Protein AF-A0A6L8FY34-F1 (afdb_monomer)

Foldseek 3Di:
DQDPVNVVVVVVVVVVVVVVVVVVLVPDDPLLNVLQVVLLVQLVVQLVVVVVVLVVCVVVVVDDDDDPVVSVVSSVVSSVVSSVVSVVVVD

Structure (mmCIF, N/CA/C/O backbone):
data_AF-A0A6L8FY34-F1
#
_entry.id   AF-A0A6L8FY34-F1
#
loop_
_atom_site.group_PDB
_atom_site.id
_atom_site.type_symbol
_atom_site.label_atom_id
_atom_site.label_alt_id
_atom_site.label_comp_id
_atom_site.label_asym_id
_atom_site.label_entity_id
_atom_site.label_seq_id
_atom_site.pdbx_PDB_ins_code
_atom_site.Cartn_x
_atom_site.Cartn_y
_atom_si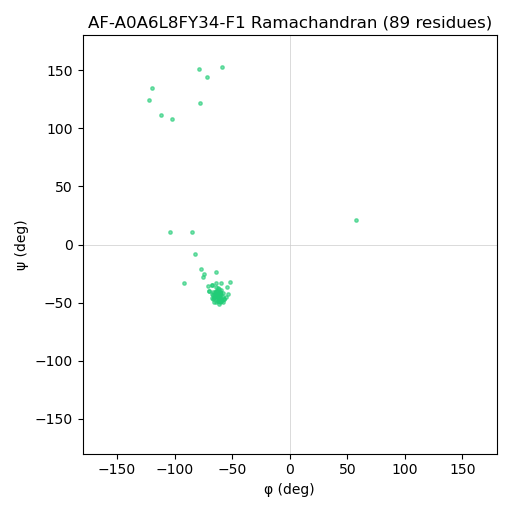te.Cartn_z
_atom_site.occupancy
_atom_site.B_iso_or_equiv
_atom_site.auth_seq_id
_atom_site.auth_comp_id
_atom_site.auth_asym_id
_atom_site.auth_atom_id
_atom_site.pdbx_PDB_model_num
ATOM 1 N N . MET A 1 1 ? -0.248 6.431 -29.439 1.00 54.94 1 MET A N 1
ATOM 2 C CA . MET A 1 1 ? 0.870 7.141 -28.781 1.00 54.94 1 MET A CA 1
ATOM 3 C C . MET A 1 1 ? 0.353 7.719 -27.479 1.00 54.94 1 MET A C 1
ATOM 5 O O . MET A 1 1 ? -0.606 8.480 -27.517 1.00 54.94 1 MET A O 1
ATOM 9 N N . ILE A 1 2 ? 0.914 7.318 -26.341 1.00 76.12 2 ILE A N 1
ATOM 10 C CA . ILE A 1 2 ? 0.571 7.921 -25.048 1.00 76.12 2 ILE A CA 1
ATOM 11 C C . ILE A 1 2 ? 1.322 9.254 -24.975 1.00 76.12 2 ILE A C 1
ATOM 13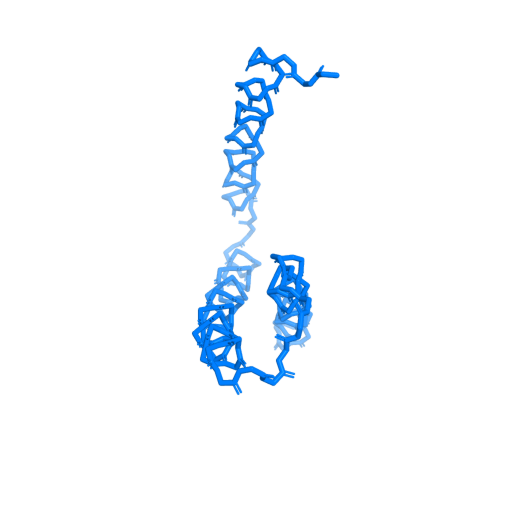 O O . ILE A 1 2 ? 2.538 9.283 -25.137 1.00 76.12 2 ILE A O 1
ATOM 17 N N . SER A 1 3 ? 0.600 10.363 -24.809 1.00 90.50 3 SER A N 1
ATOM 18 C CA . SER A 1 3 ? 1.219 11.685 -24.663 1.00 90.50 3 SER A CA 1
ATOM 19 C C . SER A 1 3 ? 1.896 11.795 -23.296 1.00 90.50 3 SER A C 1
ATOM 21 O O . SER A 1 3 ? 1.350 11.305 -22.307 1.00 90.50 3 SER A O 1
ATOM 23 N N . ALA A 1 4 ? 3.035 12.485 -23.202 1.00 87.88 4 ALA A N 1
ATOM 24 C CA . ALA A 1 4 ? 3.689 12.776 -21.921 1.00 87.88 4 ALA A CA 1
ATOM 25 C C . ALA A 1 4 ? 2.721 13.427 -20.911 1.00 87.88 4 ALA A C 1
ATOM 27 O O . ALA A 1 4 ? 2.772 13.139 -19.718 1.00 87.88 4 ALA A O 1
ATOM 28 N N . ILE A 1 5 ? 1.761 14.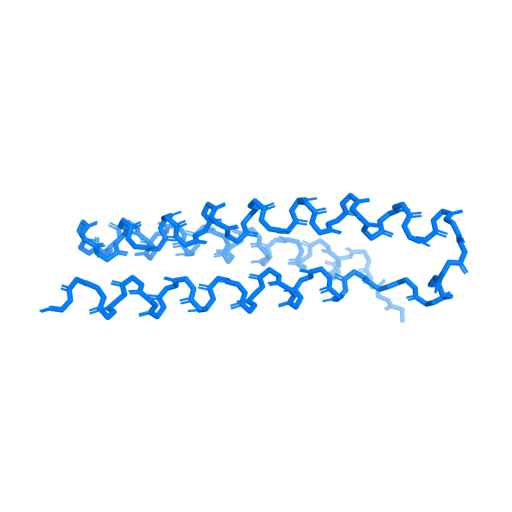219 -21.406 1.00 91.00 5 ILE A N 1
ATOM 29 C CA . ILE A 1 5 ? 0.678 14.812 -20.608 1.00 91.00 5 ILE A CA 1
ATOM 30 C C . ILE A 1 5 ? -0.183 13.728 -19.942 1.00 91.00 5 ILE A C 1
ATOM 32 O O . ILE A 1 5 ? -0.535 13.856 -18.774 1.00 91.00 5 ILE A O 1
ATOM 36 N N . ALA A 1 6 ? -0.497 12.642 -20.652 1.00 93.25 6 ALA A N 1
ATOM 37 C CA . ALA A 1 6 ? -1.293 11.541 -20.114 1.00 93.25 6 ALA A CA 1
ATOM 38 C C . ALA A 1 6 ? -0.547 10.776 -19.007 1.00 93.25 6 ALA A C 1
ATOM 40 O O . ALA A 1 6 ? -1.171 10.369 -18.030 1.00 93.25 6 ALA A O 1
ATOM 41 N N . ILE A 1 7 ? 0.779 10.635 -19.118 1.00 92.38 7 ILE A N 1
ATOM 42 C CA . ILE A 1 7 ? 1.617 10.010 -18.080 1.00 92.38 7 ILE A CA 1
ATOM 43 C C . ILE A 1 7 ? 1.627 10.875 -16.814 1.00 92.38 7 ILE A C 1
ATOM 45 O O . ILE A 1 7 ? 1.399 10.370 -15.717 1.00 92.38 7 ILE A O 1
ATOM 49 N N . VAL A 1 8 ? 1.824 12.189 -16.963 1.00 92.69 8 VAL A N 1
ATOM 50 C CA . VAL A 1 8 ? 1.810 13.134 -15.833 1.00 92.69 8 VAL A CA 1
ATOM 51 C C . VAL A 1 8 ? 0.437 13.171 -15.159 1.00 92.69 8 VAL A C 1
ATOM 53 O O . VAL A 1 8 ? 0.354 13.136 -13.932 1.00 92.69 8 VAL A O 1
ATOM 56 N N . LEU A 1 9 ? -0.646 13.187 -15.941 1.00 94.75 9 LEU A N 1
ATOM 57 C CA . LEU A 1 9 ? -2.007 13.116 -15.408 1.00 94.75 9 LEU A CA 1
ATOM 58 C C . LEU A 1 9 ? -2.253 11.809 -14.651 1.00 94.75 9 LEU A C 1
ATOM 60 O O . LEU A 1 9 ? -2.803 11.844 -13.553 1.00 94.75 9 LEU A O 1
ATOM 64 N N . ASN A 1 10 ? -1.820 10.668 -15.194 1.00 94.31 10 ASN A N 1
ATOM 65 C CA . ASN A 1 10 ? -1.947 9.377 -14.521 1.00 94.31 10 ASN A CA 1
ATOM 66 C C . ASN A 1 10 ? -1.204 9.366 -13.175 1.00 94.31 10 ASN A C 1
ATOM 68 O O . ASN A 1 10 ? -1.791 8.994 -12.159 1.00 94.31 10 ASN A O 1
ATOM 72 N N . ALA A 1 11 ? 0.035 9.863 -13.144 1.00 92.56 11 ALA A N 1
ATOM 73 C CA . ALA A 1 11 ? 0.806 9.991 -11.911 1.00 92.56 11 ALA A CA 1
ATOM 74 C C . ALA A 1 11 ? 0.111 10.912 -10.890 1.00 92.56 11 ALA A C 1
ATOM 76 O O . ALA A 1 11 ? 0.010 10.566 -9.712 1.00 92.56 11 ALA A O 1
ATOM 77 N N . GLY A 1 12 ? -0.437 12.048 -11.337 1.00 95.94 12 GLY A N 1
ATOM 78 C CA . GLY A 1 12 ? -1.205 12.965 -10.490 1.00 95.94 12 GLY A CA 1
ATOM 79 C C . GLY A 1 12 ? -2.463 12.324 -9.892 1.00 95.94 12 GLY A C 1
ATOM 80 O O . GLY A 1 12 ? -2.723 12.471 -8.697 1.00 95.94 12 GLY A O 1
ATOM 81 N N . ILE A 1 13 ? -3.210 11.554 -10.690 1.00 96.38 13 ILE A N 1
ATOM 82 C CA . ILE A 1 13 ? -4.367 10.777 -10.217 1.00 96.38 13 ILE A CA 1
ATOM 83 C C . ILE A 1 13 ? -3.920 9.722 -9.199 1.00 96.38 13 ILE A C 1
ATOM 85 O O . ILE A 1 13 ? -4.559 9.580 -8.157 1.00 96.38 13 ILE A O 1
ATOM 89 N N . GLY A 1 14 ? -2.804 9.032 -9.449 1.00 93.94 14 GLY A N 1
ATOM 90 C CA . GLY A 1 14 ? -2.216 8.069 -8.516 1.00 93.94 14 GLY A CA 1
ATOM 91 C C . GLY A 1 14 ? -1.903 8.686 -7.151 1.00 93.94 14 GLY A C 1
ATOM 92 O O . GLY A 1 14 ? -2.309 8.149 -6.120 1.00 93.94 14 GLY A O 1
ATOM 93 N N . ILE A 1 15 ? -1.276 9.866 -7.127 1.00 95.81 15 ILE A N 1
ATOM 94 C CA . ILE A 1 15 ? -1.024 10.617 -5.885 1.00 95.81 15 ILE A CA 1
ATOM 95 C C . ILE A 1 15 ? -2.346 10.984 -5.195 1.00 95.81 15 ILE A C 1
ATOM 97 O O . ILE A 1 15 ? -2.489 10.808 -3.983 1.00 95.81 15 ILE A O 1
ATOM 101 N N . GLY A 1 16 ? -3.340 11.445 -5.960 1.00 96.88 16 GLY A N 1
ATOM 102 C CA . GLY A 1 16 ? -4.680 11.735 -5.449 1.00 96.88 16 GLY A CA 1
ATOM 103 C C . GLY A 1 16 ? -5.346 10.520 -4.793 1.00 96.88 16 GLY A C 1
ATOM 104 O O . GLY A 1 16 ? -5.919 10.648 -3.707 1.00 96.88 16 GLY A O 1
ATOM 105 N N . MET A 1 17 ? -5.218 9.334 -5.397 1.00 96.62 17 MET A N 1
ATOM 106 C CA . MET A 1 17 ? -5.716 8.079 -4.826 1.00 96.62 17 MET A CA 1
ATOM 107 C C . MET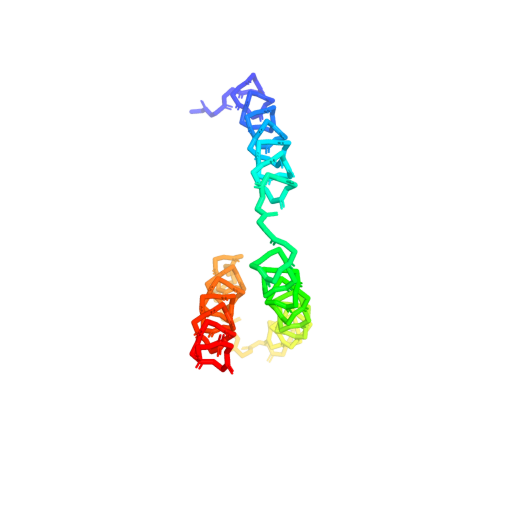 A 1 17 ? -5.038 7.754 -3.494 1.00 96.62 17 MET A C 1
ATOM 109 O O . MET A 1 17 ? -5.737 7.451 -2.528 1.00 96.62 17 MET A O 1
ATOM 113 N N . ILE A 1 18 ? -3.711 7.895 -3.401 1.00 95.31 18 ILE A N 1
ATOM 114 C CA . ILE A 1 18 ? -2.962 7.666 -2.154 1.00 95.31 18 ILE A CA 1
ATOM 115 C C . ILE A 1 18 ? -3.459 8.607 -1.048 1.00 95.31 18 ILE A C 1
ATOM 117 O O . ILE A 1 18 ? -3.775 8.164 0.056 1.00 95.31 18 ILE A O 1
ATOM 121 N N . LEU A 1 19 ? -3.591 9.904 -1.339 1.00 96.00 19 LEU A N 1
ATOM 122 C CA . LEU A 1 19 ? -4.085 10.889 -0.371 1.00 96.00 19 LEU A CA 1
ATOM 123 C C . LEU A 1 19 ? -5.534 10.615 0.050 1.00 96.00 19 LEU A C 1
ATOM 125 O O . LEU A 1 19 ? -5.901 10.830 1.207 1.00 96.00 19 LEU A O 1
ATOM 129 N N . SER A 1 20 ? -6.375 10.150 -0.873 1.00 96.75 20 SER A N 1
ATOM 130 C CA . SER A 1 20 ? -7.748 9.749 -0.568 1.00 96.75 20 SER A CA 1
ATOM 131 C C . SER A 1 20 ? -7.789 8.523 0.344 1.00 96.75 20 SER A C 1
ATOM 133 O O . SER A 1 20 ? -8.479 8.548 1.362 1.00 96.75 20 SER A O 1
ATOM 135 N N . TYR A 1 21 ? -6.988 7.497 0.048 1.00 94.38 21 TYR A N 1
ATOM 136 C CA . TYR A 1 21 ? -6.874 6.297 0.875 1.00 94.38 21 TYR A CA 1
ATOM 137 C C . TYR A 1 21 ? -6.365 6.618 2.284 1.00 94.38 21 TYR A C 1
ATOM 139 O O . TYR A 1 21 ? -6.941 6.168 3.269 1.00 94.38 21 TYR A O 1
ATOM 147 N N . LEU A 1 22 ? -5.350 7.477 2.408 1.00 94.06 22 LEU A N 1
ATOM 148 C CA . LEU A 1 22 ? -4.842 7.918 3.709 1.00 94.06 22 LEU A CA 1
ATOM 149 C C . LEU A 1 22 ? -5.900 8.667 4.529 1.00 94.06 22 LEU A C 1
ATOM 151 O O . LEU A 1 22 ? -5.961 8.500 5.747 1.00 94.06 22 LEU A O 1
ATOM 155 N N . ARG A 1 23 ? -6.733 9.496 3.888 1.00 95.31 23 ARG A N 1
ATOM 156 C CA . ARG A 1 23 ? -7.862 10.159 4.562 1.00 95.31 23 ARG A CA 1
ATOM 157 C C . ARG A 1 23 ? -8.922 9.154 4.998 1.00 95.31 23 ARG A C 1
ATOM 159 O O . ARG A 1 23 ? -9.366 9.232 6.139 1.00 95.31 23 ARG A O 1
ATOM 166 N N . HIS A 1 24 ? -9.267 8.196 4.139 1.00 94.69 24 HIS A N 1
ATOM 167 C CA . HIS A 1 24 ? -10.190 7.116 4.479 1.00 94.69 24 HIS A CA 1
ATOM 168 C C . HIS A 1 24 ? -9.684 6.319 5.688 1.00 94.69 24 HIS A C 1
ATOM 170 O O . HIS A 1 24 ? -10.392 6.208 6.683 1.00 94.69 24 HIS A O 1
ATOM 176 N N . LEU A 1 25 ? -8.420 5.893 5.674 1.00 93.25 25 LEU A N 1
ATOM 177 C CA . LEU A 1 25 ? -7.802 5.136 6.761 1.00 93.25 25 LEU A CA 1
ATOM 178 C C . LEU A 1 25 ? -7.798 5.895 8.099 1.00 93.25 25 LEU A C 1
ATOM 180 O O . LEU A 1 25 ? -7.922 5.286 9.156 1.00 93.25 25 LEU A O 1
ATOM 184 N N . LYS A 1 26 ? -7.673 7.228 8.065 1.00 92.94 26 LYS A N 1
ATOM 185 C CA . LYS A 1 26 ? -7.764 8.089 9.257 1.00 92.94 26 LYS A CA 1
ATOM 186 C C . LYS A 1 26 ? -9.191 8.267 9.779 1.00 92.94 26 LYS A C 1
ATOM 188 O O . LYS A 1 26 ? -9.343 8.570 10.954 1.00 92.94 26 LYS A O 1
ATOM 193 N N . SER A 1 27 ? -10.201 8.119 8.923 1.00 94.44 27 SER A N 1
ATOM 194 C CA . SER A 1 27 ? -11.616 8.194 9.319 1.00 94.44 27 SER A CA 1
ATOM 195 C C . SER A 1 27 ? -12.168 6.892 9.903 1.00 94.44 27 SER A C 1
ATOM 197 O O . SER A 1 27 ? -13.293 6.883 10.385 1.00 94.44 27 SER A O 1
ATOM 199 N N . MET A 1 28 ? -11.400 5.801 9.840 1.00 94.12 28 MET A N 1
ATOM 200 C CA . MET A 1 28 ? -11.786 4.502 10.388 1.00 94.12 28 MET A CA 1
ATOM 201 C C . MET A 1 28 ? -11.580 4.456 11.903 1.00 94.12 28 MET A C 1
ATOM 203 O O . MET A 1 28 ? -10.653 5.076 12.429 1.00 94.12 28 MET A O 1
ATOM 207 N N . ASP A 1 29 ? -12.391 3.644 12.579 1.00 94.25 29 ASP A N 1
ATOM 208 C CA . ASP A 1 29 ? -12.213 3.340 13.998 1.00 94.25 29 ASP A CA 1
ATOM 209 C C . ASP A 1 29 ? -10.835 2.709 14.261 1.00 94.25 29 ASP A C 1
ATOM 211 O O . ASP A 1 29 ? -10.270 2.031 13.394 1.00 94.25 29 ASP A O 1
ATOM 215 N N . GLU A 1 30 ? -10.292 2.883 15.472 1.00 93.44 30 GLU A N 1
ATOM 216 C CA . GLU A 1 30 ? -8.931 2.436 15.816 1.00 93.44 30 GLU A CA 1
ATOM 217 C C . GLU A 1 30 ? -8.687 0.955 15.508 1.00 93.44 30 GLU A C 1
ATOM 219 O O . GLU A 1 30 ? -7.644 0.602 14.952 1.00 93.44 30 GLU A O 1
ATOM 224 N N . LEU A 1 31 ? -9.660 0.093 15.818 1.00 92.94 31 LEU A N 1
ATOM 225 C CA . LEU A 1 31 ? -9.550 -1.345 15.585 1.00 92.94 31 LEU A CA 1
ATOM 226 C C . LEU A 1 31 ? -9.489 -1.675 14.088 1.00 92.94 31 LEU A C 1
ATOM 228 O O . LEU A 1 31 ? -8.628 -2.441 13.656 1.00 92.94 31 LEU A O 1
ATOM 232 N N . GLN A 1 32 ? -10.351 -1.059 13.277 1.00 92.44 32 GLN A N 1
ATOM 233 C CA . GLN A 1 32 ? -10.379 -1.305 11.837 1.00 92.44 32 GLN A CA 1
ATOM 234 C C . GLN A 1 32 ? -9.139 -0.720 11.148 1.00 92.44 32 GLN A C 1
ATOM 236 O O . GLN A 1 32 ? -8.538 -1.370 10.292 1.00 92.44 32 GLN A O 1
ATOM 241 N N . ARG A 1 33 ? -8.696 0.472 11.568 1.00 94.69 33 ARG A N 1
ATOM 242 C CA . ARG A 1 33 ? -7.448 1.089 11.105 1.00 94.69 33 ARG A CA 1
ATOM 243 C C . ARG A 1 33 ? -6.235 0.218 11.428 1.00 94.69 33 ARG A C 1
ATOM 245 O O . ARG A 1 33 ? -5.350 0.087 10.585 1.00 94.69 33 ARG A O 1
ATOM 252 N N . LYS A 1 34 ? -6.192 -0.392 12.615 1.00 93.62 34 LYS A N 1
ATOM 253 C CA . LYS A 1 34 ? -5.125 -1.320 13.000 1.00 93.62 34 LYS A CA 1
ATOM 254 C C . LYS A 1 34 ? -5.094 -2.548 12.092 1.00 93.62 34 LYS A C 1
ATOM 256 O O . LYS A 1 34 ? -4.039 -2.850 11.549 1.00 93.62 34 LYS A O 1
ATOM 261 N N . ILE A 1 35 ? -6.242 -3.191 11.859 1.00 94.31 35 ILE A N 1
ATOM 262 C CA . ILE A 1 35 ? -6.342 -4.350 10.953 1.00 94.31 35 ILE A CA 1
ATOM 263 C C . ILE A 1 35 ? -5.812 -4.000 9.558 1.00 94.31 35 ILE A C 1
ATOM 265 O O . ILE A 1 35 ? -5.033 -4.757 8.988 1.00 94.31 35 ILE A O 1
ATOM 269 N N . GLN A 1 36 ? -6.203 -2.842 9.022 1.00 94.94 36 GLN A N 1
ATOM 270 C CA . GLN A 1 36 ? -5.744 -2.376 7.713 1.00 94.94 36 GLN A CA 1
ATOM 271 C C . GLN A 1 36 ? -4.229 -2.132 7.672 1.00 94.94 36 GLN A C 1
ATOM 273 O O . GLN A 1 36 ? -3.574 -2.512 6.705 1.00 94.94 36 GLN A O 1
ATOM 278 N N . LEU A 1 37 ? -3.658 -1.513 8.710 1.00 94.94 37 LEU A N 1
ATOM 279 C CA . LEU A 1 37 ? -2.216 -1.258 8.793 1.00 94.94 37 LEU A CA 1
ATOM 280 C C . LEU A 1 37 ? -1.406 -2.550 8.948 1.00 94.94 37 LEU A C 1
ATOM 282 O O . LEU A 1 37 ? -0.396 -2.708 8.265 1.00 94.94 37 LEU A O 1
ATOM 286 N N . ASP A 1 38 ? -1.864 -3.480 9.785 1.00 95.19 38 ASP A N 1
ATOM 287 C CA . ASP A 1 38 ? -1.224 -4.785 9.973 1.00 95.19 38 ASP A CA 1
ATOM 288 C C . ASP A 1 38 ? -1.280 -5.602 8.670 1.00 95.19 38 ASP A C 1
ATOM 290 O O . ASP A 1 38 ? -0.272 -6.161 8.233 1.00 95.19 38 ASP A O 1
ATOM 294 N N . ALA A 1 39 ? -2.429 -5.606 7.987 1.00 95.44 39 ALA A N 1
ATOM 295 C CA . ALA A 1 39 ? -2.579 -6.254 6.687 1.00 95.44 39 ALA A CA 1
ATOM 296 C C . ALA A 1 39 ? -1.688 -5.620 5.610 1.00 95.44 39 ALA A C 1
ATOM 298 O O . ALA A 1 39 ? -1.083 -6.340 4.813 1.00 95.44 39 ALA A O 1
ATOM 299 N N . LEU A 1 40 ? -1.562 -4.288 5.598 1.00 95.38 40 LEU A N 1
ATOM 300 C CA . LEU A 1 40 ? -0.658 -3.581 4.693 1.00 95.38 40 LEU A CA 1
ATOM 301 C C . LEU A 1 40 ? 0.802 -3.961 4.971 1.00 95.38 40 LEU A C 1
ATOM 303 O O . LEU A 1 40 ? 1.547 -4.219 4.030 1.00 95.38 40 LEU A O 1
ATOM 307 N N . ALA A 1 41 ? 1.210 -4.050 6.240 1.00 96.25 41 ALA A N 1
ATOM 308 C CA . ALA A 1 41 ? 2.564 -4.452 6.620 1.00 96.25 41 ALA A CA 1
ATOM 309 C C . ALA A 1 41 ? 2.893 -5.882 6.158 1.00 96.25 41 ALA A C 1
ATOM 311 O O . ALA A 1 41 ? 3.964 -6.112 5.593 1.00 96.25 41 ALA A O 1
ATOM 312 N N . ILE A 1 42 ? 1.960 -6.825 6.327 1.00 95.75 42 ILE A N 1
ATOM 313 C CA . ILE A 1 42 ? 2.116 -8.207 5.846 1.00 95.75 42 ILE A CA 1
ATOM 314 C C . ILE A 1 42 ? 2.210 -8.235 4.318 1.00 95.75 42 ILE A C 1
ATOM 316 O O . ILE A 1 42 ? 3.139 -8.832 3.774 1.00 95.75 42 ILE A O 1
ATOM 320 N N . ALA A 1 43 ? 1.291 -7.563 3.620 1.00 95.81 43 ALA A N 1
ATOM 321 C CA . ALA A 1 43 ? 1.278 -7.521 2.160 1.00 95.81 43 ALA A CA 1
ATOM 322 C C . ALA A 1 43 ? 2.566 -6.911 1.589 1.00 95.81 43 ALA A C 1
ATOM 324 O O . ALA A 1 43 ? 3.124 -7.455 0.640 1.00 95.81 43 ALA A O 1
ATOM 325 N N . MET A 1 44 ? 3.078 -5.837 2.197 1.00 95.06 44 MET A N 1
ATOM 326 C CA . MET A 1 44 ? 4.362 -5.235 1.829 1.00 95.06 44 MET A CA 1
ATOM 327 C C . MET A 1 44 ? 5.534 -6.192 2.070 1.00 95.06 44 MET A C 1
ATOM 329 O O . MET A 1 44 ? 6.407 -6.310 1.214 1.00 95.06 44 MET A O 1
ATOM 333 N N . GLY A 1 45 ? 5.551 -6.903 3.201 1.00 95.38 45 GLY A N 1
ATOM 334 C CA . GLY A 1 45 ? 6.578 -7.905 3.493 1.00 95.38 45 GLY A CA 1
ATOM 335 C C . GLY A 1 45 ? 6.595 -9.037 2.463 1.00 95.38 45 GLY A C 1
ATOM 336 O O . GLY A 1 45 ? 7.647 -9.351 1.909 1.00 95.38 45 GLY A O 1
ATOM 337 N N . VAL A 1 46 ? 5.427 -9.601 2.147 1.00 94.88 46 VAL A N 1
ATOM 338 C CA . VAL A 1 46 ? 5.292 -10.664 1.137 1.00 94.88 46 VAL A CA 1
ATOM 339 C C . VAL A 1 46 ? 5.643 -10.157 -0.258 1.00 94.88 46 VAL A C 1
ATOM 341 O O . VAL A 1 46 ? 6.344 -10.853 -0.986 1.00 94.88 46 VAL A O 1
ATOM 344 N N . ALA A 1 47 ? 5.230 -8.941 -0.621 1.00 94.38 47 ALA A N 1
ATOM 345 C CA . ALA A 1 47 ? 5.577 -8.339 -1.904 1.00 94.38 47 ALA A CA 1
ATOM 346 C C . ALA A 1 47 ? 7.092 -8.156 -2.057 1.00 94.38 47 ALA A C 1
ATOM 348 O O . ALA A 1 47 ? 7.636 -8.483 -3.108 1.00 94.38 47 ALA A O 1
ATOM 349 N N . LEU A 1 48 ? 7.790 -7.683 -1.018 1.00 94.88 48 LEU A N 1
ATOM 350 C CA . LEU A 1 48 ? 9.246 -7.516 -1.049 1.00 94.88 48 LEU A CA 1
ATOM 351 C C . LEU A 1 48 ? 9.970 -8.859 -1.160 1.00 94.88 48 LEU A C 1
ATOM 353 O O . LEU A 1 48 ? 10.811 -9.026 -2.041 1.00 94.88 48 LEU A O 1
ATOM 357 N N . VAL A 1 49 ? 9.621 -9.828 -0.309 1.00 94.75 49 VAL A N 1
ATOM 358 C CA . VAL A 1 49 ? 10.219 -11.173 -0.354 1.00 94.75 49 VAL A CA 1
ATOM 359 C C . VAL A 1 49 ? 9.948 -11.831 -1.708 1.00 94.75 49 VAL A C 1
ATOM 361 O O . VAL A 1 49 ? 10.878 -12.313 -2.351 1.00 94.75 49 VAL A O 1
ATOM 364 N N . GLY A 1 50 ? 8.702 -11.769 -2.185 1.00 92.06 50 GLY A N 1
ATOM 365 C CA . GLY A 1 50 ? 8.301 -12.276 -3.493 1.00 92.06 50 GLY A CA 1
ATOM 366 C C . GLY A 1 50 ? 9.054 -11.605 -4.639 1.00 92.06 50 GLY A C 1
ATOM 367 O O . GLY A 1 50 ? 9.535 -12.302 -5.523 1.00 92.06 50 GLY A O 1
ATOM 368 N N . SER A 1 51 ? 9.247 -10.282 -4.596 1.00 91.06 51 SER A N 1
ATOM 369 C CA . SER A 1 51 ? 9.989 -9.532 -5.624 1.00 91.06 51 SER A CA 1
ATOM 370 C C . SER A 1 51 ? 11.452 -9.959 -5.715 1.00 91.06 51 SER A C 1
ATOM 372 O O . SER A 1 51 ? 11.977 -10.125 -6.816 1.00 91.06 51 SER A O 1
ATOM 374 N N . PHE A 1 52 ? 12.122 -10.156 -4.575 1.00 91.19 52 PHE A N 1
ATOM 375 C CA . PHE A 1 52 ? 13.510 -10.623 -4.562 1.00 91.19 52 PHE A CA 1
ATOM 376 C C . PHE A 1 52 ? 13.627 -12.057 -5.077 1.00 91.19 52 PHE A C 1
ATOM 378 O O . PHE A 1 52 ? 14.476 -12.333 -5.924 1.00 91.19 52 PHE A O 1
ATOM 385 N N . SER A 1 53 ? 12.753 -12.959 -4.621 1.00 90.31 53 SER A N 1
ATOM 386 C CA . SER A 1 53 ? 12.715 -14.339 -5.115 1.00 90.31 53 SER A CA 1
ATOM 387 C C . SER A 1 53 ? 12.414 -14.405 -6.612 1.00 90.31 53 SER A C 1
ATOM 389 O O . SER A 1 53 ? 13.070 -15.154 -7.331 1.00 90.31 53 SER A O 1
ATOM 391 N N . TYR A 1 54 ? 11.481 -13.585 -7.097 1.00 88.12 54 TYR A N 1
ATOM 392 C CA . TYR A 1 54 ? 11.145 -13.487 -8.514 1.00 88.12 54 TYR A CA 1
ATOM 393 C C . TYR A 1 54 ? 12.330 -12.966 -9.330 1.00 88.12 54 TYR A C 1
ATOM 395 O O . TYR A 1 54 ? 12.694 -13.567 -10.332 1.00 88.12 54 TYR A O 1
ATOM 403 N N . SER A 1 55 ? 13.025 -11.932 -8.846 1.00 88.38 55 SER A N 1
ATOM 404 C CA . SER A 1 55 ? 14.225 -11.394 -9.508 1.00 88.38 55 SER A CA 1
ATOM 405 C C . SER A 1 55 ? 15.343 -12.439 -9.642 1.00 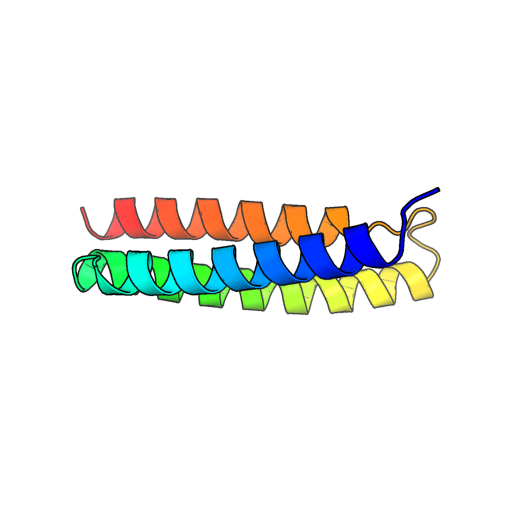88.38 55 SER A C 1
ATOM 407 O O . SER A 1 55 ? 16.005 -12.519 -10.679 1.00 88.38 55 SER A O 1
ATOM 409 N N . LEU A 1 56 ? 15.542 -13.277 -8.618 1.00 88.94 56 LEU A N 1
ATOM 410 C CA . LEU A 1 56 ? 16.486 -14.399 -8.675 1.00 88.94 56 LEU A CA 1
ATOM 411 C C . LEU A 1 56 ? 16.046 -15.467 -9.681 1.00 88.94 56 LEU A C 1
ATOM 413 O O . LEU A 1 56 ? 16.880 -15.989 -10.415 1.00 88.94 56 LEU A O 1
ATOM 417 N N . MET A 1 57 ? 14.750 -15.776 -9.736 1.00 86.69 57 MET A N 1
ATOM 418 C CA . MET A 1 57 ? 14.196 -16.783 -10.642 1.00 86.69 57 MET A CA 1
ATOM 419 C C . MET A 1 57 ? 14.289 -16.349 -12.115 1.00 86.69 57 MET A C 1
ATOM 421 O O . MET A 1 57 ? 14.596 -17.173 -12.974 1.00 86.69 57 MET A O 1
ATOM 425 N N . VAL A 1 58 ? 14.133 -15.050 -12.386 1.00 86.94 58 VAL A N 1
ATOM 426 C CA . VAL A 1 58 ? 14.423 -14.437 -13.692 1.00 86.94 58 VAL A CA 1
ATOM 427 C C . VAL A 1 58 ? 15.909 -14.543 -14.034 1.00 86.94 58 VAL A C 1
ATOM 429 O O . VAL A 1 58 ? 16.262 -14.940 -15.138 1.00 86.94 58 VAL A O 1
ATOM 432 N N . THR A 1 59 ? 16.794 -14.243 -13.077 1.00 86.69 59 THR A N 1
ATOM 433 C CA . THR A 1 59 ? 18.254 -14.321 -13.286 1.00 86.69 59 THR A CA 1
ATOM 434 C C . THR A 1 59 ? 18.728 -15.753 -13.554 1.00 86.69 59 THR A C 1
ATOM 436 O O . THR A 1 59 ? 19.675 -15.963 -14.302 1.00 86.69 59 THR A O 1
ATOM 439 N N . ALA A 1 60 ? 18.072 -16.740 -12.948 1.00 88.25 60 ALA A N 1
ATOM 440 C CA . ALA A 1 60 ? 18.353 -18.159 -13.136 1.00 88.25 60 ALA A CA 1
ATOM 441 C C . A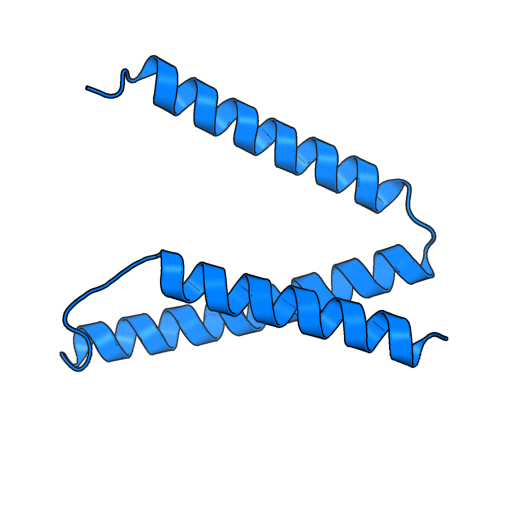LA A 1 60 ? 17.644 -18.773 -14.365 1.00 88.25 60 ALA A C 1
ATOM 443 O O . ALA A 1 60 ? 17.638 -19.993 -14.499 1.00 88.25 60 ALA A O 1
ATOM 444 N N . GLU A 1 61 ? 17.044 -17.947 -15.233 1.00 81.94 61 GLU A N 1
ATOM 445 C CA . GLU A 1 61 ? 16.355 -18.339 -16.476 1.00 81.94 61 GLU A CA 1
ATOM 446 C C . GLU A 1 61 ? 15.192 -19.336 -16.289 1.00 81.94 61 GLU A C 1
ATOM 448 O O . GLU A 1 61 ? 14.756 -19.989 -17.235 1.00 81.94 61 GLU A O 1
ATOM 453 N N . PHE A 1 62 ? 14.632 -19.435 -15.078 1.00 80.56 62 PHE A N 1
ATOM 454 C CA . PHE A 1 62 ? 13.455 -20.273 -14.812 1.00 80.56 62 PHE A CA 1
ATOM 455 C C . PHE A 1 62 ? 12.146 -19.641 -15.309 1.00 80.56 62 PHE A C 1
ATOM 457 O O . PHE A 1 62 ? 11.162 -20.355 -15.495 1.00 80.56 62 PHE A O 1
ATOM 464 N N . ILE A 1 63 ? 12.115 -18.317 -15.499 1.00 77.62 63 ILE A N 1
ATOM 465 C CA . ILE A 1 63 ? 10.947 -17.561 -15.970 1.00 77.62 63 ILE A CA 1
ATOM 466 C C . ILE A 1 63 ? 11.328 -16.805 -17.240 1.00 77.62 63 ILE A C 1
ATOM 468 O O . ILE A 1 63 ? 12.279 -16.026 -17.237 1.00 77.62 63 ILE A O 1
ATOM 472 N N . THR A 1 64 ? 10.567 -17.025 -18.313 1.00 67.88 64 THR A N 1
ATOM 473 C CA . THR A 1 64 ? 10.788 -16.393 -19.624 1.00 67.88 64 THR A CA 1
ATOM 474 C C . THR A 1 64 ? 10.001 -15.090 -19.789 1.00 67.88 64 THR A C 1
ATOM 476 O O . THR A 1 64 ? 10.510 -14.159 -20.407 1.00 67.88 64 THR A O 1
ATOM 479 N N . ASP A 1 65 ? 8.812 -14.993 -19.185 1.00 77.81 65 ASP A N 1
ATOM 480 C CA . ASP A 1 65 ? 7.945 -13.813 -19.261 1.00 77.81 65 ASP A CA 1
ATOM 481 C C . ASP A 1 65 ? 7.864 -13.123 -17.901 1.00 77.81 65 ASP A C 1
ATOM 483 O O . ASP A 1 65 ? 7.325 -13.660 -16.935 1.00 77.81 65 ASP A O 1
ATOM 487 N N . VAL A 1 66 ? 8.452 -11.931 -17.831 1.00 80.00 66 VAL A N 1
ATOM 488 C CA . VAL A 1 66 ? 8.585 -11.156 -16.597 1.00 80.00 66 VAL A CA 1
ATOM 489 C C . VAL A 1 66 ? 7.547 -10.050 -16.594 1.00 80.00 66 VAL A C 1
ATOM 491 O O . VAL A 1 66 ? 7.695 -9.054 -17.306 1.00 80.00 66 VAL A O 1
ATOM 494 N N . GLU A 1 67 ? 6.524 -10.187 -15.757 1.00 85.56 67 GLU A N 1
ATOM 495 C CA . GLU A 1 67 ? 5.491 -9.171 -15.608 1.00 85.56 67 GLU 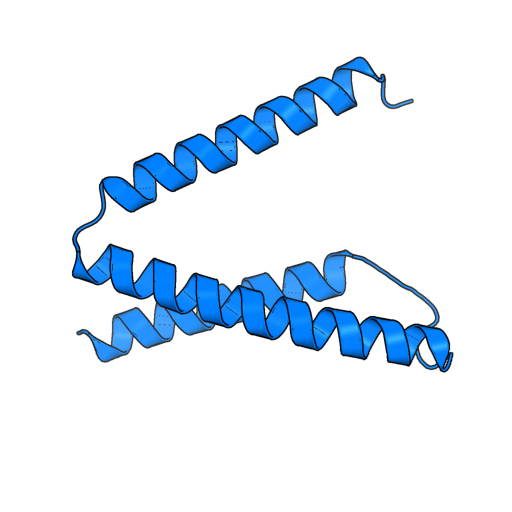A CA 1
ATOM 496 C C . GLU A 1 67 ? 5.418 -8.622 -14.184 1.00 85.56 67 GLU A C 1
ATOM 498 O O . GLU A 1 67 ? 5.368 -9.341 -13.188 1.00 85.56 67 GLU A O 1
ATOM 503 N N . VAL A 1 68 ? 5.324 -7.294 -14.076 1.00 82.50 68 VAL A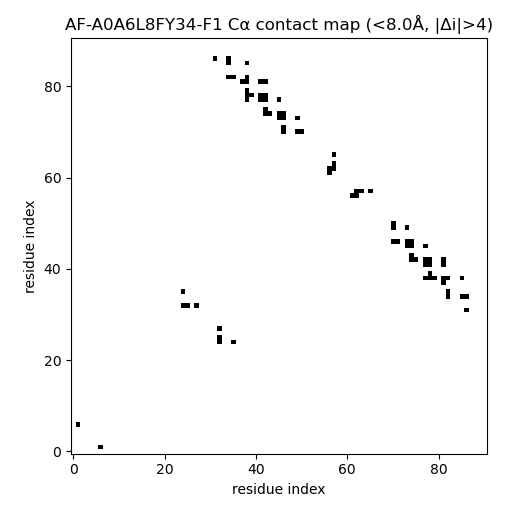 N 1
ATOM 504 C CA . VAL A 1 68 ? 5.127 -6.616 -12.783 1.00 82.50 68 VAL A CA 1
ATOM 505 C C . VAL A 1 68 ? 3.771 -6.998 -12.157 1.00 82.50 68 VAL A C 1
ATOM 507 O O . VAL A 1 68 ? 3.613 -6.941 -10.935 1.00 82.50 68 VAL A O 1
ATOM 510 N N . SER A 1 69 ? 2.805 -7.432 -12.977 1.00 89.69 69 SER A N 1
ATOM 511 C CA . SER A 1 69 ? 1.485 -7.924 -12.564 1.00 89.69 69 SER A CA 1
ATOM 512 C C . SER A 1 69 ? 1.569 -9.060 -11.550 1.00 89.69 69 SER A C 1
ATOM 514 O O . SER A 1 69 ? 0.754 -9.091 -10.630 1.00 89.69 69 SER A O 1
ATOM 516 N N . ASP A 1 70 ? 2.552 -9.954 -11.677 1.00 88.50 70 ASP A N 1
ATOM 517 C CA . ASP A 1 70 ? 2.673 -11.157 -10.843 1.00 88.50 70 ASP A CA 1
ATOM 518 C C . ASP A 1 70 ? 2.867 -10.801 -9.366 1.00 88.50 70 ASP A C 1
ATOM 520 O O . ASP A 1 70 ? 2.193 -11.322 -8.472 1.00 88.50 70 ASP A O 1
ATOM 524 N N . ILE A 1 71 ? 3.748 -9.834 -9.106 1.00 90.69 71 ILE A N 1
ATOM 525 C CA . ILE A 1 71 ? 4.022 -9.343 -7.755 1.00 90.69 71 ILE A CA 1
ATOM 526 C C . ILE A 1 71 ? 2.832 -8.553 -7.212 1.00 90.69 71 ILE A C 1
ATOM 528 O O . ILE A 1 71 ? 2.475 -8.695 -6.040 1.00 90.69 71 ILE A O 1
ATOM 532 N N . ILE A 1 72 ? 2.190 -7.734 -8.051 1.00 92.00 72 ILE A N 1
ATOM 533 C CA . ILE A 1 72 ? 1.011 -6.956 -7.648 1.00 92.00 72 ILE A CA 1
ATOM 534 C C . ILE A 1 72 ? -0.148 -7.892 -7.283 1.00 92.00 72 ILE A C 1
ATOM 536 O O . ILE A 1 72 ? -0.845 -7.650 -6.293 1.00 92.00 72 ILE A O 1
ATOM 540 N N . LEU A 1 73 ? -0.339 -8.979 -8.032 1.00 93.25 73 LEU A N 1
ATOM 541 C CA . LEU A 1 73 ? -1.346 -9.997 -7.752 1.00 93.25 73 LEU A CA 1
ATOM 542 C C . LEU A 1 73 ? -1.074 -10.675 -6.405 1.00 93.25 73 LEU A C 1
ATOM 544 O O . LEU A 1 73 ? -1.972 -10.738 -5.563 1.00 93.25 73 LEU A O 1
ATOM 548 N N . LEU A 1 74 ? 0.169 -11.108 -6.169 1.00 93.69 74 LEU A N 1
ATOM 549 C CA . LEU A 1 74 ? 0.597 -11.708 -4.903 1.00 93.69 74 LEU A CA 1
ATOM 550 C C . LEU A 1 74 ? 0.350 -10.761 -3.717 1.00 93.69 74 LEU A C 1
ATOM 552 O O . LEU A 1 74 ? -0.219 -11.165 -2.698 1.00 93.69 74 LEU A O 1
ATOM 556 N N . MET A 1 75 ? 0.743 -9.492 -3.857 1.00 95.00 75 MET A N 1
ATOM 557 C CA . MET A 1 75 ? 0.545 -8.458 -2.841 1.00 95.00 75 MET A CA 1
ATOM 558 C C . MET A 1 75 ? -0.942 -8.247 -2.541 1.00 95.00 75 MET A C 1
ATOM 560 O O . MET A 1 75 ? -1.346 -8.254 -1.378 1.00 95.00 75 MET A O 1
ATOM 564 N N . THR A 1 76 ? -1.761 -8.085 -3.582 1.00 94.44 76 THR A N 1
ATOM 565 C CA . THR A 1 76 ? -3.200 -7.818 -3.449 1.00 94.44 76 THR A CA 1
ATOM 566 C C . THR A 1 76 ? -3.918 -8.996 -2.802 1.00 94.44 76 THR A C 1
ATOM 568 O O . THR A 1 76 ? -4.716 -8.806 -1.884 1.00 94.44 76 THR A O 1
ATOM 571 N N . PHE A 1 77 ? -3.598 -10.220 -3.223 1.00 96.12 77 PHE A N 1
ATOM 572 C CA . PHE A 1 77 ? -4.163 -11.432 -2.640 1.00 96.12 77 PHE A CA 1
ATOM 573 C C . PHE A 1 77 ? -3.812 -11.552 -1.154 1.00 96.12 77 PHE A C 1
ATOM 575 O O . PHE A 1 77 ? -4.692 -11.741 -0.313 1.00 96.12 77 PHE A O 1
ATOM 582 N N . THR A 1 78 ? -2.538 -11.345 -0.814 1.00 95.44 78 THR A N 1
ATOM 583 C CA . THR A 1 78 ? -2.062 -11.371 0.575 1.00 95.44 78 THR A CA 1
ATOM 584 C C . THR A 1 78 ? -2.748 -10.307 1.427 1.00 95.44 78 THR A C 1
ATOM 586 O O . THR A 1 78 ? -3.140 -10.583 2.563 1.00 95.44 78 THR A O 1
ATOM 589 N N . PHE A 1 79 ? -2.929 -9.102 0.886 1.00 96.06 79 PHE A N 1
ATOM 590 C CA . PHE A 1 79 ? -3.613 -8.013 1.572 1.00 96.06 79 PHE A CA 1
ATOM 591 C C . PHE A 1 79 ? -5.065 -8.372 1.892 1.00 96.06 79 PHE A C 1
ATOM 593 O O . PHE A 1 79 ? -5.471 -8.283 3.049 1.00 96.06 79 PHE A O 1
ATOM 600 N N . VAL A 1 80 ? -5.829 -8.843 0.899 1.00 95.25 80 VAL A N 1
ATOM 601 C CA . VAL A 1 80 ? -7.239 -9.224 1.083 1.00 95.25 80 VAL A CA 1
ATOM 602 C C . VAL A 1 80 ? -7.369 -10.328 2.128 1.00 95.25 80 VAL A C 1
ATOM 604 O O . VAL A 1 80 ? -8.146 -10.180 3.069 1.00 95.25 80 VAL A O 1
ATOM 607 N N . VAL A 1 81 ? -6.560 -11.388 2.023 1.00 95.75 81 VAL A N 1
ATOM 608 C CA . VAL A 1 81 ? -6.551 -12.483 3.004 1.00 95.75 81 VAL A CA 1
ATOM 609 C C . VAL A 1 81 ? -6.236 -11.958 4.406 1.00 95.75 81 VAL A C 1
ATOM 611 O O . VAL A 1 81 ? -6.939 -1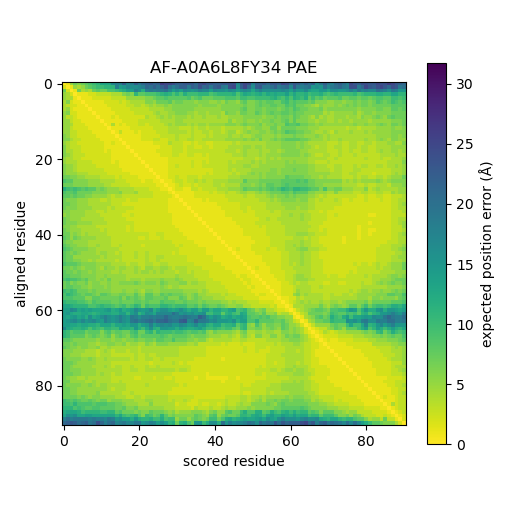2.294 5.358 1.00 95.75 81 VAL A O 1
ATOM 614 N N . SER A 1 82 ? -5.231 -11.090 4.542 1.00 93.88 82 SER A N 1
ATOM 615 C CA . SER A 1 82 ? -4.825 -10.528 5.836 1.00 93.88 82 SER A CA 1
ATOM 616 C C . SER A 1 82 ? -5.921 -9.662 6.462 1.00 93.88 82 SER A C 1
ATOM 618 O O . SER A 1 82 ? -6.188 -9.777 7.659 1.00 93.88 82 SER A O 1
ATOM 620 N N . VAL A 1 83 ? -6.614 -8.846 5.660 1.00 94.38 83 VAL A N 1
ATOM 621 C CA . VAL A 1 83 ? -7.760 -8.043 6.114 1.00 94.38 83 VAL A CA 1
ATOM 622 C C . VAL A 1 83 ? -8.915 -8.943 6.556 1.00 94.38 83 VAL A C 1
ATOM 624 O O . VAL A 1 83 ? -9.477 -8.727 7.631 1.00 94.38 83 VAL A O 1
ATOM 627 N N . THR A 1 84 ? -9.265 -9.971 5.775 1.00 92.94 84 THR A N 1
ATOM 628 C CA . THR A 1 84 ? -10.344 -10.908 6.125 1.00 92.94 84 THR A CA 1
ATOM 629 C C . THR A 1 84 ? -10.033 -11.661 7.416 1.00 92.94 84 THR A C 1
ATOM 631 O O . THR A 1 84 ? -10.884 -11.729 8.301 1.00 92.94 84 THR A O 1
ATOM 634 N N . VAL A 1 85 ? -8.808 -12.172 7.568 1.00 92.44 85 VAL A N 1
ATOM 635 C CA . VAL A 1 85 ? -8.363 -12.851 8.795 1.00 92.44 85 VAL A CA 1
ATOM 636 C C . VAL A 1 85 ? -8.408 -11.903 9.994 1.00 92.44 85 VAL A C 1
ATOM 638 O O . VAL A 1 85 ? -8.889 -12.293 11.057 1.00 92.44 85 VAL A O 1
ATOM 641 N N . GLY A 1 86 ? -7.976 -10.650 9.828 1.00 89.94 86 GLY A N 1
ATOM 642 C CA . GLY A 1 86 ? -8.087 -9.627 10.866 1.00 89.94 86 GLY A CA 1
ATOM 643 C C . GLY A 1 86 ? -9.538 -9.387 11.287 1.00 89.94 86 GLY A C 1
ATOM 644 O O . GLY A 1 86 ? -9.851 -9.437 12.473 1.00 89.94 86 GLY A O 1
ATOM 645 N N . HIS A 1 87 ? -10.454 -9.226 10.331 1.00 88.88 87 HIS A N 1
ATOM 646 C CA . HIS A 1 87 ? -11.879 -9.054 10.625 1.00 88.88 87 HIS A CA 1
ATOM 647 C C . HIS A 1 87 ? -12.511 -10.261 11.332 1.00 88.88 87 HIS A C 1
ATOM 649 O O . HIS A 1 87 ? -13.353 -10.070 12.206 1.00 88.88 87 HIS A O 1
ATOM 655 N N . VAL A 1 88 ? -12.121 -11.489 10.980 1.00 87.69 88 VAL A N 1
ATOM 656 C CA . VAL A 1 88 ? -12.629 -12.709 11.632 1.00 87.69 88 VAL A CA 1
ATOM 657 C C . VAL A 1 88 ? -12.085 -12.851 13.054 1.00 87.69 88 VAL A C 1
ATOM 659 O O . VAL A 1 88 ? -12.806 -13.309 13.933 1.00 87.69 88 VAL A O 1
ATOM 662 N N . ARG A 1 89 ? -10.836 -12.445 13.302 1.00 83.00 89 ARG A N 1
ATOM 663 C CA . ARG A 1 89 ? -10.181 -12.584 14.611 1.00 83.00 89 ARG A CA 1
ATOM 664 C C . ARG A 1 89 ? -10.658 -11.578 15.662 1.00 83.00 89 ARG A C 1
ATOM 666 O O . ARG A 1 89 ? -10.551 -11.868 16.848 1.00 83.00 89 ARG A O 1
ATOM 673 N N . TYR A 1 90 ? -11.119 -10.406 15.232 1.00 76.12 90 TYR A N 1
ATOM 674 C CA . TYR A 1 90 ? -11.604 -9.335 16.113 1.00 76.12 90 TYR A CA 1
ATOM 675 C C . TYR A 1 90 ? -13.140 -9.216 16.151 1.00 76.12 90 TYR A C 1
ATOM 677 O O . TYR A 1 90 ? -13.656 -8.229 16.674 1.00 76.12 90 TYR A O 1
ATOM 685 N N . ARG A 1 91 ? -13.854 -10.199 15.589 1.00 56.59 91 ARG A N 1
ATOM 686 C CA . ARG A 1 91 ? -15.280 -10.434 15.858 1.00 56.59 91 ARG A CA 1
ATOM 687 C C . ARG A 1 91 ? -15.461 -11.111 17.209 1.00 56.59 91 ARG A C 1
ATOM 689 O O . ARG A 1 91 ? -16.462 -10.769 17.870 1.00 56.59 91 ARG A O 1
#

pLDDT: mean 90.66, std 7.58, range [54.94, 96.88]

Mean predicted aligned error: 5.15 Å

Radius of gyration: 16.91 Å; Cα contacts (8 Å, |Δi|>4): 42; chains: 1; bounding box: 34×35×45 Å

Sequence (91 aa):
MISAIAIVLNAGIGIGMILSYLRHLKSMDELQRKIQLDALAIAMGVALVGSFSYSLMVTAEFITDVEVSDIILLMTFTFVVSVTVGHVRYR

Solvent-accessible surface area (backbone atoms only — not comparable to full-atom values): 5011 Å² total; per-residue (Å²): 134,89,50,72,65,56,55,54,49,51,53,52,50,51,53,50,50,52,56,49,50,55,53,52,51,68,73,43,56,71,68,60,34,46,34,50,52,54,14,48,52,51,14,53,52,50,30,52,55,48,47,52,54,48,53,51,37,46,74,69,66,77,48,91,80,87,57,75,61,59,47,54,50,53,22,51,52,44,26,53,52,37,37,52,52,41,56,65,72,75,106

Nearest PDB structures (foldseek):
  7e8j-assembly1_B  TM=4.723E-01  e=5.113E+00  Thermococcus celer Vu 13 = JCM 8558

Secondary structure (DSSP, 8-state):
---HHHHHHHHHHHHHHHHHHHHHHHHS-HHHHHHHHHHHHHHHHHHHHHHHHHHHHHHTT--S---HHHHHHHHHHHHHHHHHHHHHHT-